Protein AF-A0A0L0VQI1-F1 (afdb_monomer)

Secondary structure (DSSP, 8-state):
--EEEEEETTEEEEEEESS-HHHHHHHHHHHHT-----TT----S-PPPTT----------------------------HHHHHHHHHTS-HHHHHHHHHHHHHHHHHH--

Sequence (111 aa):
MPTFMFLKTGVKIDQVRGADRANLEKLVKKYAGQSSTPSGSTFQGTGNKLGTTTTSTSTASTSTTGARANHIPNVQALNAQTLFDRWNSLSDYHKLGIILFSVYLFTIYSS

Structure (mmCIF, N/CA/C/O backbone):
data_AF-A0A0L0VQI1-F1
#
_entry.id   AF-A0A0L0VQI1-F1
#
loop_
_atom_site.group_PDB
_atom_site.id
_atom_site.type_symbol
_atom_site.label_atom_id
_atom_site.label_alt_id
_atom_site.label_comp_id
_atom_site.label_asym_id
_atom_site.label_entity_id
_atom_site.label_seq_id
_atom_site.pdbx_PDB_ins_code
_atom_site.Cartn_x
_atom_site.Cartn_y
_atom_site.Cartn_z
_atom_site.occupancy
_atom_site.B_iso_or_equiv
_atom_site.auth_seq_id
_atom_site.auth_comp_id
_atom_site.auth_asym_id
_atom_site.auth_atom_id
_atom_site.pdbx_PDB_model_num
ATOM 1 N N . MET A 1 1 ? 1.282 -15.241 -21.852 1.00 81.69 1 MET A N 1
ATOM 2 C CA . MET A 1 1 ? 2.111 -14.045 -22.127 1.00 81.69 1 MET A CA 1
ATOM 3 C C . MET A 1 1 ? 2.503 -13.414 -20.788 1.00 81.69 1 MET A C 1
ATOM 5 O O . MET A 1 1 ? 1.588 -13.155 -20.012 1.00 81.69 1 MET A O 1
ATOM 9 N N . PRO A 1 2 ? 3.798 -13.238 -20.450 1.00 86.81 2 PRO A N 1
ATOM 10 C CA . PRO A 1 2 ? 4.190 -12.713 -19.138 1.00 86.81 2 PRO A CA 1
ATOM 11 C C . PRO A 1 2 ? 3.792 -11.240 -18.990 1.00 86.81 2 PRO A C 1
ATOM 13 O O . PRO A 1 2 ? 3.763 -10.496 -19.970 1.00 86.81 2 PRO A O 1
ATOM 16 N N . THR A 1 3 ? 3.452 -10.829 -17.771 1.00 92.62 3 THR A N 1
ATOM 17 C CA . THR A 1 3 ? 3.137 -9.438 -17.427 1.00 92.62 3 THR A CA 1
ATOM 18 C C . THR A 1 3 ? 3.721 -9.128 -16.058 1.00 92.62 3 THR A C 1
ATOM 20 O O . THR A 1 3 ? 3.521 -9.889 -15.115 1.00 92.62 3 THR A O 1
ATOM 23 N N . PHE A 1 4 ? 4.413 -8.002 -15.950 1.00 91.56 4 PHE A N 1
ATOM 24 C CA . PHE A 1 4 ? 5.017 -7.516 -14.718 1.00 91.56 4 PHE A CA 1
ATOM 25 C C . PHE A 1 4 ? 4.269 -6.263 -14.272 1.00 91.56 4 PHE A C 1
ATOM 27 O O . PHE A 1 4 ? 4.079 -5.341 -15.064 1.00 91.56 4 PHE A O 1
ATOM 34 N N . MET A 1 5 ? 3.820 -6.234 -13.019 1.00 90.56 5 MET A N 1
ATOM 35 C CA . MET A 1 5 ? 3.111 -5.096 -12.435 1.00 90.56 5 MET A CA 1
ATOM 36 C C . MET A 1 5 ? 3.959 -4.475 -11.332 1.00 90.56 5 MET A C 1
ATOM 38 O O . MET A 1 5 ? 4.454 -5.183 -10.458 1.00 90.56 5 MET A O 1
ATOM 42 N N . PHE A 1 6 ? 4.085 -3.152 -11.355 1.00 90.62 6 PHE A N 1
ATOM 43 C CA . PHE A 1 6 ? 4.749 -2.385 -10.311 1.00 90.62 6 PHE A CA 1
ATOM 44 C C . PHE A 1 6 ? 3.682 -1.759 -9.427 1.00 90.62 6 PHE A C 1
ATOM 46 O O . PHE A 1 6 ? 2.780 -1.066 -9.908 1.00 90.62 6 PHE A O 1
ATOM 53 N N . LEU A 1 7 ? 3.779 -2.033 -8.130 1.00 88.12 7 LEU A N 1
ATOM 54 C CA . LEU A 1 7 ? 2.825 -1.580 -7.130 1.00 88.12 7 LEU A CA 1
ATOM 55 C C . LEU A 1 7 ? 3.546 -0.716 -6.097 1.00 88.12 7 LEU A C 1
ATOM 57 O O . LEU A 1 7 ? 4.622 -1.081 -5.624 1.00 88.12 7 LEU A O 1
ATOM 61 N N . LYS A 1 8 ? 2.921 0.391 -5.704 1.00 83.25 8 LYS A N 1
ATOM 62 C CA . LYS A 1 8 ? 3.318 1.201 -4.549 1.00 83.25 8 LYS A CA 1
ATOM 63 C C . LYS A 1 8 ? 2.106 1.331 -3.644 1.00 83.25 8 LYS A C 1
ATOM 65 O O . LYS A 1 8 ? 1.038 1.690 -4.126 1.00 83.25 8 LYS A O 1
ATOM 70 N N . THR A 1 9 ? 2.255 0.966 -2.369 1.00 80.88 9 THR A N 1
ATOM 71 C CA . THR A 1 9 ? 1.163 1.014 -1.372 1.00 80.88 9 THR A CA 1
ATOM 72 C C . THR A 1 9 ? -0.139 0.354 -1.859 1.00 80.88 9 THR A C 1
ATOM 74 O O . THR A 1 9 ? -1.223 0.890 -1.667 1.00 80.88 9 THR A O 1
ATOM 77 N N . GLY A 1 10 ? -0.035 -0.784 -2.557 1.00 78.31 10 GLY A N 1
ATOM 78 C CA . GLY A 1 10 ? -1.188 -1.507 -3.114 1.00 78.31 10 GLY A CA 1
ATOM 79 C C . GLY A 1 10 ? -1.786 -0.917 -4.399 1.00 78.31 10 GLY A C 1
ATOM 80 O O . GLY A 1 10 ? -2.673 -1.525 -4.988 1.00 78.31 10 GLY A O 1
ATOM 81 N N . VAL A 1 11 ? -1.282 0.220 -4.881 1.00 83.94 11 VAL A N 1
ATOM 82 C CA . VAL A 1 11 ? -1.755 0.889 -6.099 1.00 83.94 11 VAL A CA 1
ATOM 83 C C . VAL A 1 11 ? -0.829 0.571 -7.269 1.00 83.94 11 VAL A C 1
ATOM 85 O O . VAL A 1 11 ? 0.396 0.618 -7.139 1.00 83.94 11 VAL A O 1
ATOM 88 N N . LYS A 1 12 ? -1.412 0.263 -8.433 1.00 88.94 12 LYS A N 1
ATOM 89 C CA . LYS A 1 12 ? -0.666 0.062 -9.681 1.00 88.94 12 LYS A CA 1
ATOM 90 C C . LYS A 1 12 ? -0.051 1.376 -10.141 1.00 88.94 12 LYS A C 1
ATOM 92 O O . LYS A 1 12 ? -0.777 2.308 -10.471 1.00 88.94 12 LYS A O 1
ATOM 97 N N . ILE A 1 13 ? 1.273 1.404 -10.219 1.00 90.56 13 ILE A N 1
ATOM 98 C CA . ILE A 1 13 ? 2.032 2.555 -10.714 1.00 90.56 13 ILE A CA 1
ATOM 99 C C . ILE A 1 13 ? 2.588 2.323 -12.117 1.00 90.56 13 ILE A C 1
ATOM 101 O O . ILE A 1 13 ? 2.766 3.283 -12.857 1.00 90.56 13 ILE A O 1
ATOM 105 N N . ASP A 1 14 ? 2.846 1.069 -12.498 1.00 92.25 14 ASP A N 1
ATOM 106 C CA . ASP A 1 14 ? 3.413 0.748 -13.807 1.00 92.25 14 ASP A CA 1
ATOM 107 C C . ASP A 1 14 ? 3.138 -0.705 -14.221 1.00 92.25 14 ASP A C 1
ATOM 109 O O . ASP A 1 14 ? 2.812 -1.556 -13.384 1.00 92.25 14 ASP A O 1
ATOM 113 N N . GLN A 1 15 ? 3.267 -0.999 -15.515 1.00 92.88 15 GLN A N 1
ATOM 114 C CA . GLN A 1 15 ? 3.055 -2.337 -16.067 1.00 92.88 15 GLN A CA 1
ATOM 115 C C . GLN A 1 15 ? 3.912 -2.578 -17.313 1.00 92.88 15 GLN A C 1
ATOM 117 O O . GLN A 1 15 ? 3.876 -1.804 -18.263 1.00 92.88 15 GLN A O 1
ATOM 122 N N . VAL A 1 16 ? 4.582 -3.731 -17.360 1.00 93.38 16 VAL A N 1
ATOM 123 C CA . VAL A 1 16 ? 5.292 -4.228 -18.548 1.00 93.38 16 VAL A CA 1
ATOM 124 C C . VAL A 1 16 ? 4.584 -5.474 -19.053 1.00 93.38 16 VAL A C 1
ATOM 126 O O . VAL A 1 16 ? 4.374 -6.427 -18.302 1.00 93.38 16 VAL A O 1
ATOM 129 N N . ARG A 1 17 ? 4.196 -5.475 -20.329 1.00 92.69 17 ARG A N 1
ATOM 130 C CA . ARG A 1 17 ? 3.628 -6.647 -21.006 1.00 92.69 17 ARG A CA 1
ATOM 131 C C . ARG A 1 17 ? 4.688 -7.308 -21.876 1.00 92.69 17 ARG A C 1
ATOM 133 O O . ARG A 1 17 ? 5.425 -6.629 -22.578 1.00 92.69 17 ARG A O 1
ATOM 140 N N . GLY A 1 18 ? 4.704 -8.636 -21.876 1.00 90.94 18 GLY A N 1
ATOM 141 C CA . GLY A 1 18 ? 5.694 -9.408 -22.614 1.00 90.94 18 GLY A CA 1
ATOM 142 C C . GLY A 1 18 ? 7.055 -9.443 -21.918 1.00 90.94 18 GLY A C 1
ATOM 143 O O . GLY A 1 18 ? 7.240 -8.925 -20.818 1.00 90.94 18 GLY A O 1
ATOM 144 N N . ALA A 1 19 ? 8.003 -10.118 -22.558 1.00 89.56 19 ALA A N 1
ATOM 145 C CA . ALA A 1 19 ? 9.364 -10.278 -22.062 1.00 89.56 19 ALA A CA 1
ATOM 146 C C . ALA A 1 19 ? 10.275 -9.151 -22.585 1.00 89.56 19 ALA A C 1
ATOM 148 O O . ALA A 1 19 ? 11.223 -9.403 -23.322 1.00 89.56 19 ALA A O 1
ATOM 149 N N . ASP A 1 20 ? 9.974 -7.901 -22.226 1.00 88.81 20 ASP A N 1
ATOM 150 C CA . ASP A 1 20 ? 10.823 -6.749 -22.553 1.00 88.81 20 ASP A CA 1
ATOM 151 C C . ASP A 1 20 ? 11.806 -6.476 -21.406 1.00 88.81 20 ASP A C 1
ATOM 153 O O . ASP A 1 20 ? 11.493 -5.792 -20.429 1.00 88.81 20 ASP A O 1
ATOM 157 N N . ARG A 1 21 ? 13.009 -7.046 -21.529 1.00 89.88 21 ARG A N 1
ATOM 158 C CA . ARG A 1 21 ? 14.074 -6.935 -20.525 1.00 89.88 21 ARG A CA 1
ATOM 159 C C . ARG A 1 21 ? 14.499 -5.485 -20.280 1.00 89.88 21 ARG A C 1
ATOM 161 O O . ARG A 1 21 ? 14.700 -5.103 -19.129 1.00 89.88 21 ARG A O 1
ATOM 168 N N . ALA A 1 22 ? 14.628 -4.683 -21.336 1.00 93.31 22 ALA A N 1
ATOM 169 C CA . ALA A 1 22 ? 15.157 -3.326 -21.238 1.00 93.31 22 ALA A CA 1
ATOM 170 C C . ALA A 1 22 ? 14.207 -2.410 -20.453 1.00 93.31 22 ALA A C 1
ATOM 172 O O . ALA A 1 22 ? 14.642 -1.680 -19.557 1.00 93.31 22 ALA A O 1
ATOM 173 N N . ASN A 1 23 ? 12.900 -2.492 -20.732 1.00 89.56 23 ASN A N 1
ATOM 174 C CA . ASN A 1 23 ? 11.896 -1.748 -19.967 1.00 89.56 23 ASN A CA 1
ATOM 175 C C . ASN A 1 23 ? 11.857 -2.182 -18.505 1.00 89.56 23 ASN A C 1
ATOM 177 O O . ASN A 1 23 ? 11.824 -1.345 -17.604 1.00 89.56 23 ASN A O 1
ATOM 181 N N . LEU A 1 24 ? 11.881 -3.491 -18.266 1.00 91.94 24 LEU A N 1
ATOM 182 C CA . LEU A 1 24 ? 11.780 -4.048 -16.923 1.00 91.94 24 LEU A CA 1
ATOM 183 C C . LEU A 1 24 ? 12.955 -3.588 -16.049 1.00 91.94 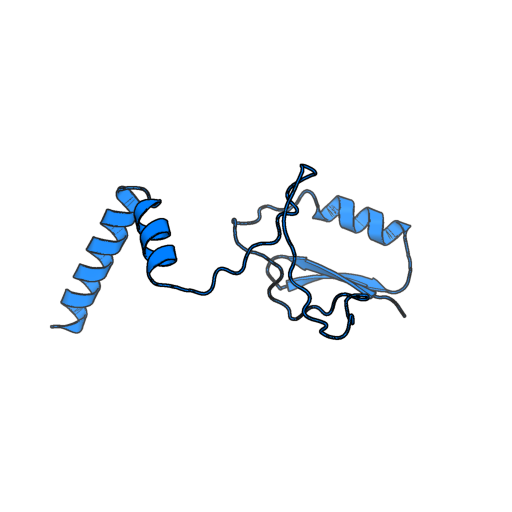24 LEU A C 1
ATOM 185 O O . LEU A 1 24 ? 12.741 -3.096 -14.943 1.00 91.94 24 LEU A O 1
ATOM 189 N N . GLU A 1 25 ? 14.184 -3.645 -16.569 1.00 93.38 25 GLU A N 1
ATOM 190 C CA . GLU A 1 25 ? 15.374 -3.160 -15.862 1.00 93.38 25 GLU A CA 1
ATOM 191 C C . GLU A 1 25 ? 15.305 -1.654 -15.565 1.00 93.38 25 GLU A C 1
ATOM 193 O O . GLU A 1 25 ? 15.654 -1.222 -14.462 1.00 93.38 25 GLU A O 1
ATOM 198 N N . LYS A 1 26 ? 14.818 -0.844 -16.515 1.00 92.25 26 LYS A N 1
ATOM 199 C CA . LYS A 1 26 ? 14.640 0.603 -16.326 1.00 92.25 26 LYS A CA 1
ATOM 200 C C . LYS A 1 26 ? 13.638 0.909 -15.212 1.00 92.25 26 LYS A C 1
AT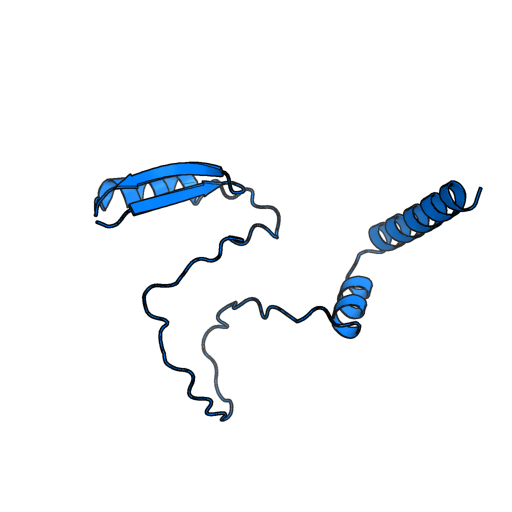OM 202 O O . LYS A 1 26 ? 13.918 1.747 -14.354 1.00 92.25 26 LYS A O 1
ATOM 207 N N . LEU A 1 27 ? 12.490 0.232 -15.205 1.00 90.56 27 LEU A N 1
ATOM 208 C CA . LEU A 1 27 ? 11.446 0.439 -14.198 1.00 90.56 27 LEU A CA 1
ATOM 209 C C . LEU A 1 27 ? 11.868 -0.061 -12.816 1.00 90.56 27 LEU A C 1
ATOM 211 O O . LEU A 1 27 ? 11.622 0.621 -11.824 1.00 90.56 27 LEU A O 1
ATOM 215 N N . VAL A 1 28 ? 12.571 -1.195 -12.741 1.00 90.75 28 VAL A N 1
ATOM 216 C CA . VAL A 1 28 ? 13.136 -1.689 -11.477 1.00 90.75 28 VAL A CA 1
ATOM 217 C C . VAL A 1 28 ? 14.116 -0.673 -10.903 1.00 90.75 28 VAL A C 1
ATOM 219 O O . VAL A 1 28 ? 13.957 -0.287 -9.752 1.00 90.75 28 VAL A O 1
ATOM 222 N N . LYS A 1 29 ? 15.074 -0.167 -11.689 1.00 91.44 29 LYS A N 1
ATOM 223 C CA . LYS A 1 29 ? 16.024 0.855 -11.212 1.00 91.44 29 LYS A CA 1
ATOM 224 C C . LYS A 1 29 ? 15.319 2.134 -10.752 1.00 91.44 29 LYS A C 1
ATOM 226 O O . LYS A 1 29 ? 15.686 2.693 -9.724 1.00 91.44 29 LYS A O 1
ATOM 231 N N . LYS A 1 30 ? 14.289 2.568 -11.487 1.00 89.62 30 LYS A N 1
ATOM 232 C CA . LYS A 1 30 ? 13.497 3.764 -11.168 1.00 89.62 30 LYS A CA 1
ATOM 233 C C . LYS A 1 30 ? 12.762 3.638 -9.830 1.00 89.62 30 LYS A C 1
ATOM 235 O O . LYS A 1 30 ? 12.766 4.584 -9.050 1.00 89.62 30 LYS A O 1
ATOM 240 N N . TYR A 1 31 ? 12.133 2.494 -9.564 1.00 87.12 31 TYR A N 1
ATOM 241 C CA . TYR A 1 31 ? 11.273 2.317 -8.389 1.00 87.12 31 TYR A CA 1
ATOM 242 C C . TYR A 1 31 ? 11.979 1.660 -7.190 1.00 87.12 31 TYR A C 1
ATOM 244 O O . TYR A 1 31 ? 11.517 1.835 -6.065 1.00 87.12 31 TYR A O 1
ATOM 252 N N . ALA A 1 32 ? 13.112 0.975 -7.385 1.00 81.56 32 ALA A N 1
ATOM 253 C CA . ALA A 1 32 ? 13.874 0.331 -6.308 1.00 81.56 32 ALA A CA 1
ATOM 254 C C . ALA A 1 32 ? 14.430 1.329 -5.281 1.00 81.56 32 ALA A C 1
ATOM 256 O O . ALA A 1 32 ? 14.466 1.020 -4.097 1.00 81.56 32 ALA A O 1
ATOM 257 N N . GLY A 1 33 ? 14.835 2.528 -5.718 1.00 72.69 33 GLY A N 1
ATOM 258 C CA . GLY A 1 33 ? 15.330 3.582 -4.822 1.00 72.69 33 GLY A CA 1
ATOM 259 C C . GLY A 1 33 ? 14.227 4.428 -4.177 1.00 72.69 33 GLY A C 1
ATOM 260 O O . GLY A 1 33 ? 14.492 5.187 -3.252 1.00 72.69 33 GLY A O 1
ATOM 261 N N . GLN A 1 34 ? 12.982 4.304 -4.647 1.00 66.00 34 GLN A N 1
ATOM 262 C CA . GLN A 1 34 ? 11.840 5.090 -4.170 1.00 66.00 34 GLN A CA 1
ATOM 263 C C . GLN A 1 34 ? 11.066 4.371 -3.047 1.00 66.00 34 GLN A C 1
ATOM 265 O O . GLN A 1 34 ? 9.877 4.625 -2.829 1.00 66.00 34 GLN A O 1
ATOM 270 N N . SER A 1 35 ? 11.728 3.450 -2.343 1.00 56.44 35 SER A N 1
ATOM 271 C CA . SER A 1 35 ? 11.193 2.722 -1.197 1.00 56.44 35 SER A CA 1
ATOM 272 C C . SER A 1 35 ? 11.325 3.559 0.079 1.00 56.44 35 SER A C 1
ATOM 274 O O . SER A 1 35 ? 12.115 3.258 0.970 1.00 56.44 35 SER A O 1
ATOM 276 N N . SER A 1 36 ? 10.528 4.619 0.197 1.00 56.50 36 SER A N 1
ATOM 277 C CA . SER A 1 36 ? 10.179 5.190 1.503 1.00 56.50 36 SER A CA 1
ATOM 278 C C . SER A 1 36 ? 9.091 4.308 2.122 1.00 56.50 36 SER A C 1
ATOM 280 O O . SER A 1 36 ? 7.927 4.698 2.211 1.00 56.50 36 SER A O 1
ATOM 282 N N . THR A 1 37 ? 9.436 3.055 2.402 1.00 55.59 37 THR A N 1
ATOM 283 C CA . THR A 1 37 ? 8.487 2.056 2.885 1.00 55.59 37 THR A CA 1
ATOM 284 C C . THR A 1 37 ? 8.462 2.113 4.411 1.00 55.59 37 THR A C 1
ATOM 286 O O . THR A 1 37 ? 9.498 1.859 5.025 1.00 55.59 37 THR A O 1
ATOM 289 N N . PRO A 1 38 ? 7.317 2.413 5.051 1.00 54.56 38 PRO A N 1
ATOM 290 C CA . PRO A 1 38 ? 7.148 2.138 6.472 1.00 54.56 38 PRO A CA 1
ATOM 291 C C . PRO A 1 38 ? 7.364 0.636 6.678 1.00 54.56 38 PRO A C 1
ATOM 293 O O . PRO A 1 38 ? 6.830 -0.163 5.904 1.00 54.56 38 PRO A O 1
ATOM 296 N N . SER A 1 39 ? 8.150 0.247 7.681 1.00 49.94 39 SER A N 1
ATOM 297 C CA . SER A 1 39 ? 8.375 -1.152 8.061 1.00 49.94 39 SER A CA 1
ATOM 298 C C . SER A 1 39 ? 7.033 -1.883 8.215 1.00 49.94 39 SER A C 1
ATOM 300 O O . SER A 1 39 ? 6.378 -1.754 9.244 1.00 49.94 39 SER A O 1
ATOM 302 N N . GLY A 1 40 ? 6.574 -2.595 7.178 1.00 54.28 40 GLY A N 1
ATOM 303 C CA . GLY A 1 40 ? 5.266 -3.261 7.198 1.00 54.28 40 GLY A CA 1
ATOM 304 C C . GLY A 1 40 ? 4.533 -3.436 5.864 1.00 54.28 40 GLY A C 1
ATOM 305 O O . GLY A 1 40 ? 3.612 -4.246 5.820 1.00 54.28 40 GLY A O 1
ATOM 306 N N . SER A 1 41 ? 4.907 -2.764 4.763 1.00 57.50 41 SER A N 1
ATOM 307 C CA . SER A 1 41 ? 4.229 -2.989 3.466 1.00 57.50 41 SER A CA 1
ATOM 308 C C . SER A 1 41 ? 4.776 -4.219 2.718 1.00 57.50 41 SER A C 1
ATOM 310 O O . SER A 1 41 ? 5.311 -4.133 1.610 1.00 57.50 41 SER A O 1
ATOM 312 N N . THR A 1 42 ? 4.664 -5.389 3.336 1.00 65.06 42 THR A N 1
ATOM 313 C CA . THR A 1 42 ? 4.795 -6.661 2.620 1.00 65.06 42 THR A CA 1
ATOM 314 C C . THR A 1 42 ? 3.669 -6.739 1.586 1.00 65.06 42 THR A C 1
ATOM 316 O O . THR A 1 42 ? 2.568 -6.245 1.818 1.00 65.06 42 THR A O 1
ATOM 319 N N . PHE A 1 43 ? 3.936 -7.283 0.398 1.00 66.31 43 PHE A N 1
ATOM 320 C CA . PHE A 1 43 ? 2.896 -7.524 -0.603 1.00 66.31 43 PHE A CA 1
ATOM 321 C C . PHE A 1 43 ? 1.797 -8.405 0.019 1.00 66.31 43 PHE A C 1
ATOM 323 O O . PHE A 1 43 ? 2.010 -9.593 0.233 1.00 66.31 43 PHE A O 1
ATOM 330 N N . GLN A 1 44 ? 0.637 -7.813 0.321 1.00 68.25 44 GLN A N 1
ATOM 331 C CA . GLN A 1 44 ? -0.488 -8.483 0.994 1.00 68.25 44 GLN A CA 1
ATOM 332 C C . GLN A 1 44 ? -1.370 -9.302 0.034 1.00 68.25 44 GLN A C 1
ATOM 334 O O . GLN A 1 44 ? -2.413 -9.814 0.432 1.00 68.25 44 GLN A O 1
ATOM 339 N N . GLY A 1 45 ? -0.998 -9.395 -1.245 1.00 67.94 45 GLY A N 1
ATOM 340 C CA . GLY A 1 45 ? -1.743 -10.179 -2.222 1.00 67.94 45 GLY A CA 1
ATOM 341 C C . GLY A 1 45 ? -1.491 -11.678 -2.059 1.00 67.94 45 GLY A C 1
ATOM 342 O O . GLY A 1 45 ? -0.384 -12.102 -1.728 1.00 67.94 45 GLY A O 1
ATOM 343 N N . THR A 1 46 ? -2.496 -12.495 -2.376 1.00 73.75 46 THR A N 1
ATOM 344 C CA . THR A 1 46 ? -2.379 -13.954 -2.524 1.00 73.75 46 THR A CA 1
ATOM 345 C C . THR A 1 46 ? -1.590 -14.289 -3.799 1.00 73.75 46 THR A C 1
ATOM 347 O O . THR A 1 46 ? -2.135 -14.768 -4.792 1.00 73.75 46 THR A O 1
ATOM 350 N N . GLY A 1 47 ? -0.307 -13.932 -3.837 1.00 66.62 47 GLY A N 1
ATOM 351 C CA . GLY A 1 47 ? 0.556 -14.187 -4.986 1.00 66.62 47 GLY A CA 1
ATOM 352 C C . GLY A 1 47 ? 0.921 -15.666 -5.067 1.00 66.62 47 GLY A C 1
ATOM 353 O O . GLY A 1 47 ? 1.530 -16.197 -4.143 1.00 66.62 47 GLY A O 1
ATOM 354 N N . ASN A 1 48 ? 0.598 -16.326 -6.179 1.00 70.25 48 ASN A N 1
ATOM 355 C CA . ASN A 1 48 ? 1.047 -17.693 -6.427 1.00 70.25 48 ASN A CA 1
ATOM 356 C C . ASN A 1 48 ? 2.476 -17.657 -6.999 1.00 70.25 48 ASN A C 1
ATOM 358 O O . ASN A 1 48 ? 2.706 -17.059 -8.053 1.00 70.25 48 ASN A O 1
A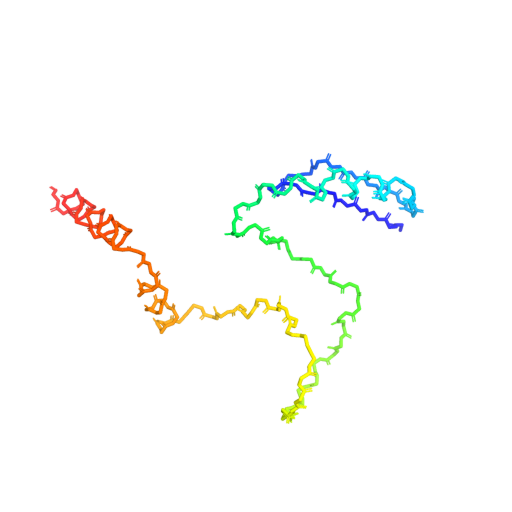TOM 362 N N . LYS A 1 49 ? 3.457 -18.253 -6.309 1.00 64.94 49 LYS A N 1
ATOM 363 C CA . LYS A 1 49 ? 4.832 -18.359 -6.827 1.00 64.94 49 LYS A CA 1
ATOM 364 C C . LYS A 1 49 ? 4.880 -19.478 -7.869 1.00 64.94 49 LYS A C 1
ATOM 366 O O . LYS A 1 49 ? 4.537 -20.620 -7.579 1.00 64.94 49 LYS A O 1
ATOM 371 N N . LEU A 1 50 ? 5.315 -19.157 -9.085 1.00 62.62 50 LEU A N 1
ATOM 372 C CA . LEU A 1 50 ? 5.521 -20.151 -10.136 1.00 62.62 50 LEU A CA 1
ATOM 373 C C . LEU A 1 50 ? 6.697 -21.059 -9.731 1.00 62.62 50 LEU A C 1
ATOM 375 O O . LEU A 1 50 ? 7.842 -20.617 -9.759 1.00 62.62 50 LEU A O 1
ATOM 379 N N . GLY A 1 51 ? 6.400 -22.289 -9.295 1.00 60.84 51 GLY A N 1
ATOM 380 C CA . GLY A 1 51 ? 7.400 -23.298 -8.913 1.00 60.84 51 GLY A CA 1
ATOM 381 C C . GLY A 1 51 ? 7.222 -23.963 -7.541 1.00 60.84 51 GLY A C 1
ATOM 382 O O . GLY A 1 51 ? 7.995 -24.858 -7.228 1.00 60.84 51 GLY A O 1
ATOM 383 N N . THR A 1 52 ? 6.233 -23.578 -6.719 1.00 54.62 52 THR A N 1
ATOM 384 C CA . THR A 1 52 ? 6.032 -24.169 -5.373 1.00 54.62 52 THR A CA 1
ATOM 385 C C . THR A 1 52 ? 4.885 -25.175 -5.278 1.00 54.62 52 THR A C 1
ATOM 387 O O . THR A 1 52 ? 4.400 -25.444 -4.182 1.00 54.62 52 THR A O 1
ATOM 390 N N . THR A 1 53 ? 4.445 -25.773 -6.387 1.00 51.84 53 THR A N 1
ATOM 391 C CA . THR A 1 53 ? 3.566 -26.953 -6.333 1.00 51.84 53 THR A CA 1
ATOM 392 C C . THR A 1 53 ? 4.400 -28.202 -6.033 1.00 51.84 53 THR A C 1
ATOM 394 O O . THR A 1 53 ? 4.441 -29.141 -6.818 1.00 51.84 53 THR A O 1
ATOM 397 N N . THR A 1 54 ? 5.102 -28.211 -4.900 1.00 51.56 54 THR A N 1
ATOM 398 C CA . THR A 1 54 ? 5.551 -29.473 -4.315 1.00 51.56 54 THR A CA 1
ATOM 399 C C . THR A 1 54 ? 4.396 -29.955 -3.460 1.00 51.56 54 THR A C 1
ATOM 401 O O . THR A 1 54 ? 4.100 -29.371 -2.418 1.00 51.56 54 THR A O 1
ATOM 404 N N . THR A 1 55 ? 3.708 -30.980 -3.959 1.00 44.38 55 THR A N 1
ATOM 405 C CA . THR A 1 55 ? 2.822 -31.857 -3.195 1.00 44.38 55 THR A CA 1
ATOM 406 C C . THR A 1 55 ? 3.330 -31.991 -1.766 1.00 44.38 55 THR A C 1
ATOM 408 O O . THR A 1 55 ? 4.501 -32.301 -1.549 1.00 44.38 55 THR A O 1
ATOM 411 N N . SER A 1 56 ? 2.455 -31.711 -0.805 1.00 49.28 56 SER A N 1
ATOM 412 C CA . SER A 1 56 ? 2.713 -31.870 0.617 1.00 49.28 56 SER A CA 1
ATOM 413 C C . SER A 1 56 ? 3.242 -33.275 0.910 1.00 49.28 56 SER A C 1
ATOM 415 O O . SER A 1 56 ? 2.468 -34.220 1.008 1.00 49.28 56 SER A O 1
ATOM 417 N N . THR A 1 57 ? 4.553 -33.399 1.089 1.00 36.62 57 THR A N 1
ATOM 418 C CA . THR A 1 57 ? 5.158 -34.544 1.763 1.00 36.62 57 THR A CA 1
ATOM 419 C C . THR A 1 57 ? 5.911 -34.002 2.959 1.00 36.62 57 THR A C 1
ATOM 421 O O . THR A 1 57 ? 7.012 -33.463 2.854 1.00 36.62 57 THR A O 1
ATOM 424 N N . SER A 1 58 ? 5.249 -34.092 4.105 1.00 51.03 58 SER A N 1
ATOM 425 C CA . SER A 1 58 ? 5.841 -33.904 5.417 1.00 51.03 58 SER A CA 1
ATOM 426 C C . SER A 1 58 ? 6.981 -34.905 5.600 1.00 51.03 58 SER A C 1
ATOM 428 O O . SER A 1 58 ? 6.719 -36.092 5.761 1.00 51.03 58 SER A O 1
ATOM 430 N N . THR A 1 59 ? 8.225 -34.432 5.641 1.00 35.69 59 THR A N 1
ATOM 431 C CA . THR A 1 59 ? 9.326 -35.186 6.250 1.00 35.69 59 THR A CA 1
ATOM 432 C C . THR A 1 59 ? 10.151 -34.231 7.096 1.00 35.69 59 THR A C 1
ATOM 434 O O . THR A 1 59 ? 10.873 -33.371 6.596 1.00 35.69 59 THR A O 1
ATOM 437 N N . ALA A 1 60 ? 9.980 -34.367 8.406 1.00 50.97 60 ALA A N 1
ATOM 438 C CA . ALA A 1 60 ? 10.801 -33.727 9.412 1.00 50.97 60 ALA A CA 1
ATOM 439 C C . ALA A 1 60 ? 12.175 -34.405 9.471 1.00 50.97 60 ALA A C 1
ATOM 441 O O . ALA A 1 60 ? 12.229 -35.618 9.647 1.00 50.97 60 ALA A O 1
ATOM 442 N N . SER A 1 61 ? 13.254 -33.617 9.410 1.00 39.97 61 SER A N 1
ATOM 443 C CA . SER A 1 61 ? 14.517 -33.924 10.102 1.00 39.97 61 SER A CA 1
ATOM 444 C C . SER A 1 61 ? 15.535 -32.777 9.988 1.00 39.97 61 SER A C 1
ATOM 446 O O . SER A 1 61 ? 16.096 -32.520 8.930 1.00 39.97 61 SER A O 1
ATOM 448 N N . THR A 1 62 ? 15.731 -32.114 11.130 1.00 38.16 62 THR A N 1
ATOM 449 C CA . THR A 1 62 ? 17.016 -31.881 11.816 1.00 38.16 62 THR A CA 1
ATOM 450 C C . THR A 1 62 ? 18.140 -31.090 11.121 1.00 38.16 62 THR A C 1
ATOM 452 O O . THR A 1 62 ? 18.861 -31.569 10.256 1.00 38.16 62 THR A O 1
ATOM 455 N N . SER A 1 63 ? 18.317 -29.875 11.651 1.00 52.34 63 SER A N 1
ATOM 456 C CA . SER A 1 63 ? 19.520 -29.032 11.785 1.00 52.34 63 SER A CA 1
ATOM 457 C C . SER A 1 63 ? 20.893 -29.631 11.438 1.00 52.34 63 SER A C 1
ATOM 459 O O . SER A 1 63 ? 21.289 -30.613 12.058 1.00 52.34 63 SER A O 1
ATOM 461 N N . THR A 1 64 ? 21.719 -28.912 10.660 1.00 39.94 64 THR A N 1
ATOM 462 C CA . THR A 1 64 ? 22.869 -28.114 11.166 1.00 39.94 64 THR A CA 1
ATOM 463 C C . THR A 1 64 ? 23.655 -27.410 10.042 1.00 39.94 64 THR A C 1
ATOM 465 O O . THR A 1 64 ? 23.835 -27.939 8.952 1.00 39.94 64 THR A O 1
ATOM 468 N N . THR A 1 65 ? 24.216 -26.246 10.400 1.00 36.16 65 THR A N 1
ATOM 469 C CA . THR A 1 65 ? 25.347 -25.519 9.773 1.00 36.16 65 THR A CA 1
ATOM 470 C C . THR A 1 65 ? 25.059 -24.499 8.656 1.00 36.16 65 THR A C 1
ATOM 472 O O . THR A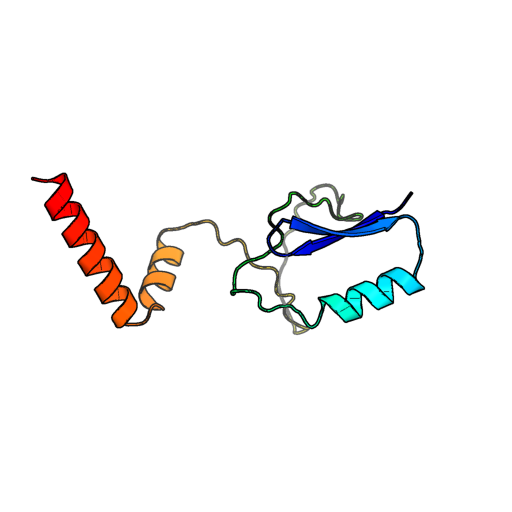 1 65 ? 25.126 -24.777 7.467 1.00 36.16 65 THR A O 1
ATOM 475 N N . GLY A 1 66 ? 24.819 -23.255 9.094 1.00 53.47 66 GLY A N 1
ATOM 476 C CA . GLY A 1 66 ? 25.433 -22.031 8.564 1.00 53.47 66 GLY A CA 1
ATOM 477 C C . GLY A 1 66 ? 25.440 -21.777 7.054 1.00 53.47 66 GLY A C 1
ATOM 478 O O . GLY A 1 66 ? 26.479 -21.908 6.421 1.00 53.47 66 GLY A O 1
ATOM 479 N N . ALA A 1 67 ? 24.350 -21.222 6.520 1.00 43.69 67 ALA A N 1
ATOM 480 C CA . ALA A 1 67 ? 24.408 -20.315 5.373 1.00 43.69 67 ALA A CA 1
ATOM 481 C C . ALA A 1 67 ? 23.150 -19.435 5.329 1.00 43.69 67 ALA A C 1
ATOM 483 O O . ALA A 1 67 ? 22.053 -19.927 5.100 1.00 43.69 67 ALA A O 1
ATOM 484 N N . ARG A 1 68 ? 23.350 -18.129 5.557 1.00 40.97 68 ARG A N 1
ATOM 485 C CA . ARG A 1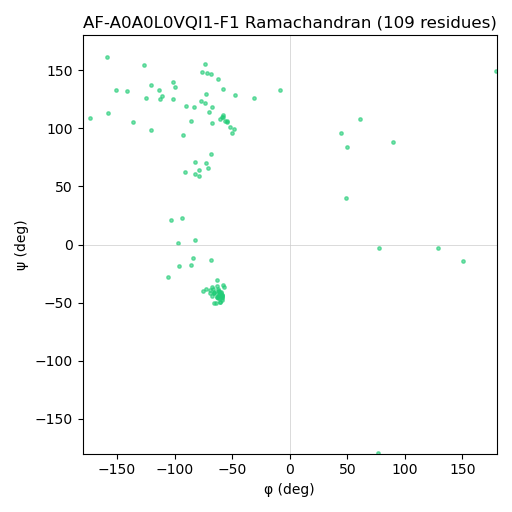 68 ? 22.460 -17.000 5.223 1.00 40.97 68 ARG A CA 1
ATOM 486 C C . ARG A 1 68 ? 20.983 -17.216 5.563 1.00 40.97 68 ARG A C 1
ATOM 488 O O . ARG A 1 68 ? 20.223 -17.741 4.758 1.00 40.97 68 ARG A O 1
ATOM 495 N N . ALA A 1 69 ? 20.588 -16.721 6.738 1.00 45.59 69 ALA A N 1
ATOM 496 C CA . ALA A 1 69 ? 19.198 -16.610 7.161 1.00 45.59 69 ALA A CA 1
ATOM 497 C C . ALA A 1 69 ? 18.360 -15.963 6.051 1.00 45.59 69 A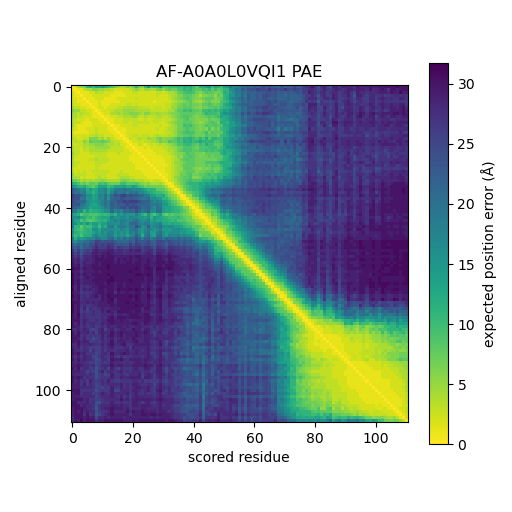LA A C 1
ATOM 499 O O . ALA A 1 69 ? 18.358 -14.748 5.854 1.00 45.59 69 ALA A O 1
ATOM 500 N N . ASN A 1 70 ? 17.670 -16.815 5.302 1.00 46.09 70 ASN A N 1
ATOM 501 C CA . ASN A 1 70 ? 16.578 -16.429 4.445 1.00 46.09 70 ASN A CA 1
ATOM 502 C C . ASN A 1 70 ? 15.565 -15.786 5.394 1.00 46.09 70 ASN A C 1
ATOM 504 O O . ASN A 1 70 ? 15.025 -16.473 6.263 1.00 46.09 70 ASN A O 1
ATOM 508 N N . HIS A 1 71 ? 15.382 -14.468 5.311 1.00 49.72 71 HIS A N 1
ATOM 509 C CA . HIS A 1 71 ? 14.402 -13.752 6.119 1.00 49.72 71 HIS A CA 1
ATOM 510 C C . HIS A 1 71 ? 13.012 -14.089 5.569 1.00 49.72 71 HIS A C 1
ATOM 512 O O . HIS A 1 71 ? 12.350 -13.300 4.906 1.00 49.72 71 HIS A O 1
ATOM 518 N N . ILE A 1 72 ? 12.608 -15.336 5.778 1.00 48.69 72 ILE A N 1
ATOM 519 C CA . ILE A 1 72 ? 11.226 -15.760 5.716 1.00 48.69 72 ILE A CA 1
ATOM 520 C C . ILE A 1 72 ? 10.627 -15.109 6.962 1.00 48.69 72 ILE A C 1
ATOM 522 O O . ILE A 1 72 ? 11.080 -15.440 8.063 1.00 48.69 72 ILE A O 1
ATOM 526 N N . PRO A 1 73 ? 9.693 -14.146 6.853 1.00 50.94 73 PRO A N 1
ATOM 527 C CA . PRO A 1 73 ? 8.946 -13.754 8.027 1.00 50.94 73 PRO A CA 1
ATOM 528 C C . PRO A 1 73 ? 8.224 -15.023 8.465 1.00 50.94 73 PRO A C 1
ATOM 530 O O . PRO A 1 73 ? 7.326 -15.509 7.777 1.00 50.94 73 PRO A O 1
ATOM 533 N N . ASN A 1 74 ? 8.683 -15.612 9.568 1.00 54.62 74 ASN A N 1
ATOM 534 C CA . ASN A 1 74 ? 7.876 -16.553 10.308 1.00 54.62 74 ASN A CA 1
ATOM 535 C C . ASN A 1 74 ? 6.593 -15.777 10.592 1.00 54.62 74 ASN A C 1
ATOM 537 O O . ASN A 1 74 ? 6.624 -14.806 11.347 1.00 54.62 74 ASN A O 1
ATOM 541 N N . VAL A 1 75 ? 5.505 -16.103 9.894 1.00 59.78 75 VAL A N 1
ATOM 542 C CA . VAL A 1 75 ? 4.180 -15.588 10.225 1.00 59.78 75 VAL A CA 1
ATOM 543 C C . VAL A 1 75 ? 3.828 -16.236 11.552 1.00 59.78 75 VAL A C 1
ATOM 545 O O . VAL A 1 75 ? 3.153 -17.258 11.615 1.00 59.78 75 VAL A O 1
ATOM 548 N N . GLN A 1 76 ? 4.414 -15.685 12.616 1.00 63.03 76 GLN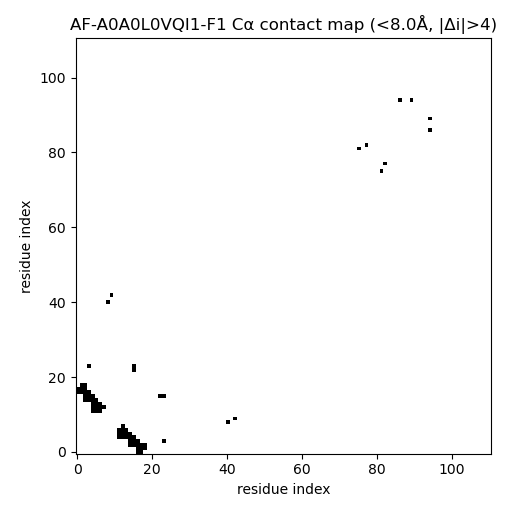 A N 1
ATOM 549 C CA . GLN A 1 76 ? 4.192 -16.099 13.982 1.00 63.03 76 GLN A CA 1
ATOM 550 C C . GLN A 1 76 ? 2.700 -15.941 14.203 1.00 63.03 76 GLN A C 1
ATOM 552 O O . GLN A 1 76 ? 2.173 -14.827 14.188 1.00 63.03 76 GLN A O 1
ATOM 557 N N . ALA A 1 77 ? 2.021 -17.084 14.313 1.00 66.00 77 ALA A N 1
ATOM 558 C CA . ALA A 1 77 ? 0.619 -17.131 14.669 1.00 66.00 77 A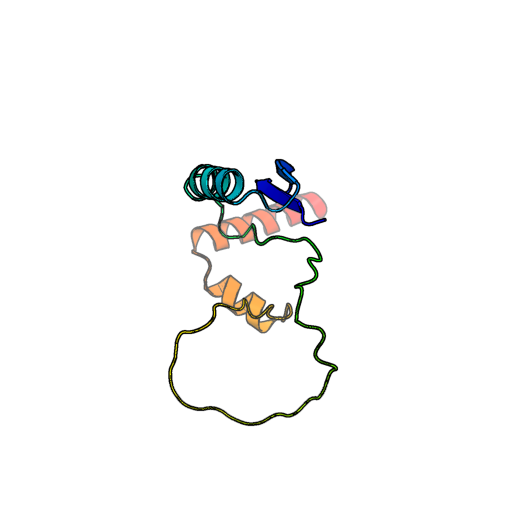LA A CA 1
ATOM 559 C C . ALA A 1 77 ? 0.426 -16.221 15.885 1.00 66.00 77 ALA A C 1
ATOM 561 O O . ALA A 1 77 ? 1.197 -16.337 16.844 1.00 66.00 77 ALA A O 1
ATOM 562 N N . LEU A 1 78 ? -0.542 -15.297 15.814 1.00 68.31 78 LEU A N 1
ATOM 563 C CA . LEU A 1 78 ? -0.865 -14.408 16.927 1.00 68.31 78 LEU A CA 1
ATOM 564 C C . LEU A 1 78 ? -1.141 -15.277 18.152 1.00 68.31 78 LEU A C 1
ATOM 566 O O . LEU A 1 78 ? -2.172 -15.937 18.244 1.00 68.31 78 LEU A O 1
ATOM 570 N N . ASN A 1 79 ? -0.189 -15.291 19.071 1.00 82.31 79 ASN A N 1
ATOM 571 C CA . ASN A 1 79 ? -0.284 -16.006 20.329 1.00 82.31 79 ASN A CA 1
ATOM 572 C C . ASN A 1 79 ? 0.007 -15.028 21.469 1.00 82.31 79 ASN A C 1
ATOM 574 O O . ASN A 1 79 ? 0.677 -14.008 21.272 1.00 82.31 79 ASN A O 1
ATOM 578 N N . ALA A 1 80 ? -0.516 -15.324 22.658 1.00 81.81 80 ALA A N 1
ATOM 579 C CA . ALA A 1 80 ? -0.418 -14.431 23.809 1.00 81.81 80 ALA A CA 1
ATOM 580 C C . ALA A 1 80 ? 1.042 -14.101 24.171 1.00 81.81 80 ALA A C 1
ATOM 582 O O . ALA A 1 80 ? 1.345 -12.968 24.533 1.00 81.81 80 ALA A O 1
ATOM 583 N N . GLN A 1 81 ? 1.951 -15.058 23.994 1.00 80.81 81 GLN A N 1
ATOM 584 C CA . GLN A 1 81 ? 3.372 -14.925 24.291 1.00 80.81 81 GLN A CA 1
ATOM 585 C C . GLN A 1 81 ? 4.033 -13.901 23.358 1.00 80.81 81 GLN A C 1
ATOM 587 O O . GLN A 1 81 ? 4.616 -12.928 23.822 1.00 80.81 81 GLN A O 1
ATOM 592 N N . THR A 1 82 ? 3.821 -14.022 22.046 1.00 81.19 82 THR A N 1
ATOM 593 C CA . THR A 1 82 ? 4.339 -13.071 21.048 1.00 81.19 82 THR A CA 1
ATOM 594 C C . THR A 1 82 ? 3.762 -11.670 21.211 1.00 81.19 82 THR A C 1
ATOM 596 O O . THR A 1 82 ? 4.434 -10.689 20.900 1.00 81.19 82 THR A O 1
ATOM 599 N N . LEU A 1 83 ? 2.526 -11.544 21.704 1.00 85.00 83 LEU A N 1
ATOM 600 C CA . LEU A 1 83 ? 1.941 -10.244 22.032 1.00 85.00 83 LEU A CA 1
ATOM 601 C C . LEU A 1 83 ? 2.637 -9.616 23.241 1.00 85.00 83 LEU A C 1
ATOM 603 O O . LEU A 1 83 ? 2.946 -8.426 23.209 1.00 85.00 83 LEU A O 1
ATOM 607 N N . PHE A 1 84 ? 2.938 -10.411 24.267 1.00 86.94 84 PHE A N 1
ATOM 608 C CA . PHE A 1 84 ? 3.658 -9.952 25.452 1.00 86.94 84 PHE A CA 1
ATOM 609 C C . PHE A 1 84 ? 5.097 -9.535 25.137 1.00 86.94 84 PHE A C 1
ATOM 611 O O . PHE A 1 84 ? 5.549 -8.483 25.586 1.00 86.94 84 PHE A O 1
ATOM 618 N N . ASP A 1 85 ? 5.803 -10.299 24.307 1.00 85.69 85 ASP A N 1
ATOM 619 C CA . ASP A 1 85 ? 7.163 -9.957 23.878 1.00 85.69 85 ASP A CA 1
ATOM 620 C C . ASP A 1 85 ? 7.185 -8.625 23.116 1.00 85.69 85 ASP A C 1
ATOM 622 O O . ASP A 1 85 ? 8.017 -7.749 23.369 1.00 85.69 85 ASP A O 1
ATOM 626 N N . ARG A 1 86 ? 6.203 -8.421 22.230 1.00 84.88 86 ARG A N 1
ATOM 627 C CA . ARG A 1 86 ? 6.029 -7.159 21.496 1.00 84.88 86 ARG A CA 1
ATOM 628 C C . ARG A 1 86 ? 5.653 -6.000 22.413 1.00 84.88 86 ARG A C 1
ATOM 630 O O . ARG A 1 86 ? 6.144 -4.892 22.209 1.00 84.88 86 ARG A O 1
ATOM 637 N N . TRP A 1 87 ? 4.816 -6.245 23.419 1.00 87.56 87 TRP A N 1
ATOM 638 C CA . TRP A 1 87 ? 4.476 -5.254 24.438 1.00 87.56 87 TRP A CA 1
ATOM 639 C C . TRP A 1 87 ? 5.713 -4.814 25.222 1.00 87.56 87 TRP A C 1
ATOM 641 O O . TRP A 1 87 ? 5.923 -3.620 25.446 1.00 87.56 87 TRP A O 1
ATOM 651 N N . ASN A 1 88 ? 6.569 -5.763 25.601 1.00 89.88 88 ASN A N 1
ATOM 652 C CA . ASN A 1 88 ? 7.802 -5.478 26.323 1.00 89.88 88 ASN A CA 1
ATOM 653 C C . ASN A 1 88 ? 8.817 -4.712 25.469 1.00 89.88 88 ASN A C 1
ATOM 655 O O . ASN A 1 88 ? 9.427 -3.782 25.987 1.00 89.88 88 ASN A O 1
ATOM 659 N N . SER A 1 89 ? 8.906 -5.013 24.171 1.00 89.00 89 SER A N 1
ATOM 660 C CA . SER A 1 89 ? 9.790 -4.327 23.217 1.00 89.00 89 SER A CA 1
ATOM 661 C C . SER A 1 89 ? 9.415 -2.867 22.912 1.00 89.00 89 SER A C 1
ATOM 663 O O . SER A 1 89 ? 10.206 -2.162 22.282 1.00 89.00 89 SER A O 1
ATOM 665 N N . LEU A 1 90 ? 8.218 -2.406 23.280 1.00 90.88 90 LEU A N 1
ATOM 666 C CA . LEU A 1 90 ? 7.782 -1.029 23.032 1.00 90.88 90 LEU A CA 1
ATOM 667 C C . LEU A 1 90 ? 8.528 -0.038 23.942 1.00 90.88 90 LEU A C 1
ATOM 669 O O . LEU A 1 90 ? 8.828 -0.372 25.085 1.00 90.88 90 LEU A O 1
ATOM 673 N N . SER A 1 91 ? 8.786 1.192 23.479 1.00 92.50 91 SER A N 1
ATOM 674 C CA . SER A 1 91 ? 9.376 2.225 24.345 1.00 92.50 91 SER A CA 1
ATOM 675 C C . SER A 1 91 ? 8.364 2.766 25.359 1.00 92.50 91 SER A C 1
ATOM 677 O O . SER A 1 91 ? 7.154 2.738 25.118 1.00 92.50 91 SER A O 1
ATOM 679 N N . ASP A 1 92 ? 8.854 3.288 26.485 1.00 92.44 92 ASP A N 1
ATOM 680 C CA . ASP A 1 92 ? 8.011 3.700 27.618 1.00 92.44 92 ASP A CA 1
ATOM 681 C C . ASP A 1 92 ? 6.954 4.741 27.239 1.00 92.44 92 ASP A C 1
ATOM 683 O O . ASP A 1 92 ? 5.809 4.654 27.679 1.00 92.44 92 ASP A O 1
ATOM 687 N N . TYR A 1 93 ? 7.284 5.667 26.335 1.00 94.25 93 TYR A N 1
ATOM 688 C CA . TYR A 1 93 ? 6.331 6.653 25.820 1.00 94.25 93 TYR A CA 1
ATOM 689 C C . TYR A 1 93 ? 5.154 6.015 25.078 1.00 94.25 93 TYR A C 1
ATOM 691 O O . TYR A 1 93 ? 4.018 6.464 25.218 1.00 94.25 93 TYR A O 1
ATOM 699 N N . HIS A 1 94 ? 5.404 4.950 24.314 1.00 92.44 94 HIS A N 1
ATOM 700 C CA . HIS A 1 94 ? 4.335 4.241 23.616 1.00 92.44 94 HIS A CA 1
ATOM 701 C C . HIS A 1 94 ? 3.480 3.439 24.598 1.00 92.44 94 HIS A C 1
ATOM 703 O O . HIS A 1 94 ? 2.260 3.422 24.454 1.00 92.44 94 HIS A O 1
ATOM 709 N N . LYS A 1 95 ? 4.088 2.826 25.625 1.00 92.06 95 LYS A N 1
ATOM 710 C CA . LYS A 1 95 ? 3.336 2.143 26.691 1.00 92.06 95 LYS A CA 1
ATOM 711 C C . LYS A 1 95 ? 2.416 3.126 27.419 1.00 92.06 95 LYS A C 1
ATOM 713 O O . LYS A 1 95 ? 1.223 2.861 27.535 1.00 92.06 95 LYS A O 1
ATOM 718 N N . LEU A 1 96 ? 2.951 4.276 27.843 1.00 94.62 96 LEU A N 1
ATOM 719 C CA . LEU A 1 96 ? 2.177 5.336 28.495 1.00 94.62 96 LEU A CA 1
ATOM 720 C C . LEU A 1 96 ? 1.043 5.835 27.597 1.00 94.62 96 LEU A C 1
ATOM 722 O O . LEU A 1 96 ? -0.089 5.931 28.059 1.00 94.62 96 LEU A O 1
ATOM 726 N N . GLY A 1 97 ? 1.317 6.078 26.312 1.00 95.69 97 GLY A N 1
ATOM 727 C CA . GLY A 1 97 ? 0.301 6.494 25.345 1.00 95.69 97 GLY A CA 1
ATOM 728 C C . GLY A 1 97 ? -0.840 5.483 25.201 1.00 95.69 97 GLY A C 1
ATOM 729 O O . GLY A 1 97 ? -2.006 5.870 25.235 1.00 95.69 97 GLY A O 1
ATOM 730 N N . ILE A 1 98 ? -0.526 4.186 25.107 1.00 95.25 98 ILE A N 1
ATOM 731 C CA . ILE A 1 98 ? -1.539 3.123 25.002 1.00 95.25 98 ILE A CA 1
ATOM 732 C C . ILE A 1 98 ? -2.372 3.020 26.286 1.00 95.25 98 ILE A C 1
ATOM 734 O O . ILE A 1 98 ? -3.593 2.861 26.214 1.00 95.25 98 ILE A O 1
ATOM 738 N N . ILE A 1 99 ? -1.744 3.144 27.458 1.00 95.62 99 ILE A N 1
ATOM 739 C CA . ILE A 1 99 ? -2.445 3.119 28.749 1.00 95.62 99 ILE A CA 1
ATOM 740 C C . ILE A 1 99 ? -3.394 4.318 28.866 1.00 95.62 99 ILE A C 1
ATOM 742 O O . ILE A 1 99 ? -4.578 4.130 29.138 1.00 95.62 99 ILE A O 1
ATOM 746 N N . LEU A 1 100 ? -2.912 5.536 28.600 1.00 96.44 100 LEU A N 1
ATOM 747 C CA . LEU A 1 100 ? -3.726 6.757 28.627 1.00 96.44 100 LEU A CA 1
ATOM 748 C C . LEU A 1 100 ? -4.904 6.686 27.652 1.00 96.44 100 LEU A C 1
ATOM 750 O O . LEU A 1 100 ? -6.025 7.028 28.020 1.00 96.44 100 LEU A O 1
ATOM 754 N N . PHE A 1 101 ? -4.671 6.191 26.435 1.00 96.12 101 PHE A N 1
ATOM 755 C CA . PHE A 1 101 ? -5.729 5.998 25.446 1.00 96.12 101 PHE A CA 1
ATOM 756 C C . PHE A 1 101 ? -6.786 4.986 25.914 1.00 96.12 101 PHE A C 1
ATOM 758 O O . PHE A 1 101 ? -7.981 5.213 25.732 1.00 96.12 101 PHE A O 1
ATOM 765 N N . SER A 1 102 ? -6.362 3.902 26.568 1.00 94.12 102 SER A N 1
ATOM 766 C CA . SER A 1 102 ? -7.272 2.889 27.118 1.00 94.12 102 SER A CA 1
ATOM 767 C C . SER A 1 102 ? -8.133 3.451 28.252 1.00 94.12 102 SER A C 1
ATOM 769 O O . SER A 1 102 ? -9.336 3.201 28.290 1.00 94.12 102 SER A O 1
ATOM 771 N N . VAL A 1 103 ? -7.541 4.256 29.143 1.00 96.44 103 VAL A N 1
ATOM 772 C CA . VAL A 1 103 ? -8.275 4.957 30.209 1.00 96.44 103 VAL A CA 1
ATOM 773 C C . VAL A 1 103 ? -9.273 5.951 29.616 1.00 96.44 103 VAL A C 1
ATOM 775 O O . VAL A 1 103 ? -10.429 5.950 30.018 1.00 96.44 103 VAL A O 1
ATOM 778 N N . TYR A 1 104 ? -8.865 6.745 28.623 1.00 96.06 104 TYR A N 1
ATOM 779 C CA . TYR A 1 104 ? -9.739 7.706 27.943 1.00 96.06 104 TYR A CA 1
ATOM 780 C C . TYR A 1 104 ? -10.957 7.036 27.297 1.00 96.06 104 TYR A C 1
ATOM 782 O O . TYR A 1 104 ? -12.085 7.493 27.479 1.00 96.06 104 TYR A O 1
ATOM 790 N N . LEU A 1 105 ? -10.739 5.923 26.588 1.00 96.44 105 LEU A N 1
ATOM 791 C CA . LEU A 1 105 ? -11.830 5.120 26.040 1.00 96.44 105 LEU A CA 1
ATOM 792 C C . LEU A 1 105 ? -12.760 4.633 27.152 1.00 96.44 105 LEU A C 1
ATOM 794 O O . LEU A 1 105 ? -13.969 4.801 27.045 1.00 96.44 105 LEU A O 1
ATOM 798 N N . PHE A 1 106 ? -12.215 4.080 28.236 1.00 95.19 106 PHE A N 1
ATOM 799 C CA . PHE A 1 106 ? -13.033 3.616 29.354 1.00 95.19 106 PHE A CA 1
ATOM 800 C C . PHE A 1 106 ? -13.873 4.746 29.963 1.00 95.19 106 PHE A C 1
ATOM 802 O O . PHE A 1 106 ? -15.062 4.559 30.199 1.00 95.19 106 PHE A O 1
ATOM 809 N N . THR A 1 107 ? -13.297 5.935 30.152 1.00 94.62 107 THR A N 1
ATOM 810 C CA . THR A 1 107 ? -14.019 7.102 30.677 1.00 94.62 107 THR A CA 1
ATOM 811 C C . THR A 1 107 ? -15.176 7.529 29.774 1.00 94.62 107 THR A C 1
ATOM 813 O O . THR A 1 107 ? -16.235 7.864 30.287 1.00 94.62 107 THR A O 1
ATOM 816 N N . ILE A 1 108 ? -15.006 7.503 28.450 1.00 94.81 108 ILE A N 1
ATOM 817 C CA . ILE A 1 108 ? -16.065 7.914 27.514 1.00 94.81 108 ILE A CA 1
ATOM 818 C C . ILE A 1 108 ? -17.157 6.861 27.381 1.00 94.81 108 ILE A C 1
ATOM 820 O O . ILE A 1 108 ? -18.324 7.208 27.267 1.00 94.81 108 ILE A O 1
ATOM 824 N N . TYR A 1 109 ? -16.785 5.585 27.350 1.00 90.38 109 TYR A N 1
ATOM 825 C CA . TYR A 1 109 ? -17.744 4.506 27.117 1.00 90.38 109 TYR A CA 1
ATOM 826 C C . TYR A 1 109 ? -18.442 4.021 28.391 1.00 90.38 109 TYR A C 1
ATOM 828 O O . TYR A 1 109 ? -19.468 3.355 28.294 1.00 90.38 109 TYR A O 1
ATOM 836 N N . SER A 1 110 ? -17.892 4.319 29.570 1.00 86.94 110 SER A N 1
ATOM 837 C CA . SER A 1 110 ? -18.490 3.963 30.860 1.00 86.94 110 SER A CA 1
ATOM 838 C C . SER A 1 110 ? -19.298 5.103 31.497 1.00 86.94 110 SER A C 1
ATOM 840 O O . SER A 1 110 ? -19.795 4.917 32.611 1.00 86.94 110 SER A O 1
ATOM 842 N N . SER A 1 111 ? -19.403 6.258 30.830 1.00 66.44 111 SER A N 1
ATOM 843 C CA . SER A 1 111 ? -20.186 7.424 31.258 1.00 66.44 111 SER A CA 1
ATOM 844 C C . SER A 1 111 ? -21.456 7.582 30.434 1.00 66.44 111 SER A C 1
ATOM 846 O O . SER A 1 111 ? -22.384 8.210 30.988 1.00 66.44 111 SER A O 1
#

Radius of gyration: 21.98 Å; Cα contacts (8 Å, |Δi|>4): 35; chains: 1; bounding box: 46×43×54 Å

Solvent-accessible surface area (backbone atoms only — not comparable to full-atom values): 7636 Å² total; per-r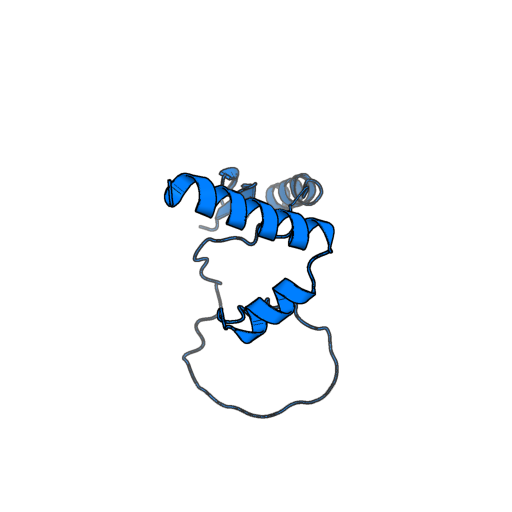esidue (Å²): 131,57,70,49,76,42,67,55,97,89,39,82,76,46,74,46,75,48,93,52,63,70,61,51,55,53,51,48,62,64,53,67,78,65,66,86,65,67,96,76,80,66,84,86,64,94,73,80,67,94,85,69,87,68,77,92,71,92,75,90,78,83,90,86,83,92,77,77,86,73,84,66,78,72,81,69,70,93,41,75,65,64,51,50,54,53,59,66,72,49,55,69,70,58,53,51,50,53,51,53,52,52,50,53,50,48,58,65,76,75,103

Organism: NCBI:txid1165861

Foldseek 3Di:
DDKDFDDDPNDTPDIDPDDDPVVVVVVCVVCVVVCPDDPPPDPPDPDDDPPPPPDDDDDDDDDDDDDDPPPPPPPPDDDPVVVVVVLVPDDPVVVVVVVVVVVVVCVVVVD

Mean predicted aligned error: 19.07 Å

pLDDT: mean 75.12, std 18.93, range [35.69, 96.44]